Protein AF-A0AAE9ISH0-F1 (afdb_monomer_lite)

Structure (mmCIF, N/CA/C/O backbone):
data_AF-A0AAE9ISH0-F1
#
_entry.id   AF-A0AAE9ISH0-F1
#
loop_
_atom_site.group_PDB
_atom_site.id
_atom_site.type_symbol
_atom_site.label_atom_id
_atom_site.label_alt_id
_atom_site.label_comp_id
_atom_site.label_asym_id
_atom_site.label_entity_id
_atom_site.label_seq_id
_atom_site.pdbx_PDB_ins_code
_atom_site.Cartn_x
_atom_site.Cartn_y
_atom_site.Cartn_z
_atom_site.occupancy
_atom_site.B_iso_or_equiv
_atom_site.auth_seq_id
_atom_site.auth_comp_id
_atom_site.auth_asym_id
_atom_site.auth_atom_id
_atom_site.pdbx_PDB_model_num
ATOM 1 N N . MET A 1 1 ? -25.552 -11.483 15.277 1.00 46.31 1 MET A N 1
ATOM 2 C CA . MET A 1 1 ? -24.389 -12.116 14.606 1.00 46.31 1 MET A CA 1
ATOM 3 C C . MET A 1 1 ? -23.856 -11.321 13.399 1.00 46.31 1 MET A C 1
ATOM 5 O O . MET A 1 1 ? -22.646 -11.269 13.230 1.00 46.31 1 MET A O 1
ATOM 9 N N . GLY A 1 2 ? -24.689 -10.598 12.630 1.00 54.00 2 GLY A N 1
ATOM 10 C CA . GLY A 1 2 ? -24.239 -9.867 11.424 1.00 54.00 2 GLY A CA 1
ATOM 11 C C . GLY A 1 2 ? -23.228 -8.717 11.615 1.00 54.00 2 GLY A C 1
ATOM 12 O O . GLY A 1 2 ? -22.409 -8.483 10.735 1.00 54.00 2 GLY A O 1
ATOM 13 N N . LYS A 1 3 ? -23.212 -8.014 12.761 1.00 53.47 3 LYS A N 1
ATOM 14 C CA . LYS A 1 3 ? -22.284 -6.879 12.972 1.00 53.47 3 LYS A CA 1
ATOM 15 C C . LYS A 1 3 ? -20.822 -7.320 13.144 1.00 53.47 3 LYS A C 1
ATOM 17 O O . LYS A 1 3 ? -19.950 -6.697 12.552 1.00 53.47 3 LYS A O 1
ATOM 22 N N . LYS A 1 4 ? -20.555 -8.397 13.900 1.00 50.69 4 LYS A N 1
ATOM 23 C CA . LYS A 1 4 ? -19.192 -8.934 14.100 1.00 50.69 4 LYS A CA 1
ATOM 24 C C . LYS A 1 4 ? -18.628 -9.532 12.803 1.00 50.69 4 LYS A C 1
ATOM 26 O O . LYS A 1 4 ? -17.509 -9.203 12.437 1.00 50.69 4 LYS A O 1
ATOM 31 N N . ALA A 1 5 ? -19.437 -10.293 12.058 1.00 54.97 5 ALA A N 1
ATOM 32 C CA . ALA A 1 5 ? -19.054 -10.828 10.746 1.00 54.97 5 ALA A CA 1
ATOM 33 C C . ALA A 1 5 ? -18.732 -9.720 9.722 1.00 54.97 5 ALA A C 1
ATOM 35 O O . ALA A 1 5 ? -17.741 -9.812 9.006 1.00 54.97 5 ALA A O 1
ATOM 36 N N . ARG A 1 6 ? -19.511 -8.626 9.707 1.00 55.16 6 ARG A N 1
ATOM 37 C CA . ARG A 1 6 ? -19.258 -7.464 8.837 1.00 55.16 6 ARG A CA 1
ATOM 38 C C . ARG A 1 6 ? -17.948 -6.737 9.164 1.00 55.16 6 ARG A C 1
ATOM 40 O O . ARG A 1 6 ? -17.302 -6.224 8.262 1.00 55.16 6 ARG A O 1
ATOM 47 N N . ILE A 1 7 ? -17.564 -6.682 10.440 1.00 56.25 7 ILE A N 1
ATOM 48 C CA . ILE A 1 7 ? -16.312 -6.043 10.879 1.00 56.25 7 ILE A CA 1
ATOM 49 C C . ILE A 1 7 ? -15.113 -6.937 10.539 1.00 56.25 7 ILE A C 1
ATOM 51 O O . ILE A 1 7 ? -14.164 -6.459 9.933 1.00 56.25 7 ILE A O 1
ATOM 55 N N . ILE A 1 8 ? -15.205 -8.242 10.814 1.00 56.44 8 ILE A N 1
ATOM 56 C CA . ILE A 1 8 ? -14.158 -9.219 10.468 1.00 56.44 8 ILE A CA 1
ATOM 57 C C . ILE A 1 8 ? -13.917 -9.257 8.948 1.00 56.44 8 ILE A C 1
ATOM 59 O O . ILE A 1 8 ? -12.773 -9.318 8.505 1.00 56.44 8 ILE A O 1
ATOM 63 N N . GLY A 1 9 ? -14.982 -9.153 8.143 1.00 62.78 9 GLY A N 1
ATOM 64 C CA . GLY A 1 9 ? -14.872 -9.078 6.683 1.00 62.78 9 GLY A CA 1
ATOM 65 C C . GLY A 1 9 ? -14.217 -7.788 6.174 1.00 62.78 9 GLY A C 1
ATOM 66 O O . GLY A 1 9 ? -13.451 -7.837 5.214 1.00 62.78 9 GLY A O 1
ATOM 67 N N . LYS A 1 10 ? -14.472 -6.646 6.834 1.00 63.91 10 LYS A N 1
ATOM 68 C CA . LYS A 1 10 ? -13.846 -5.353 6.502 1.00 63.91 10 LYS A CA 1
ATOM 69 C C . LYS A 1 10 ? -12.330 -5.384 6.728 1.00 63.91 10 LYS A C 1
ATOM 71 O O . LYS A 1 10 ? -11.581 -4.767 5.988 1.00 63.91 10 LYS A O 1
ATOM 76 N N . ASP A 1 11 ? -11.883 -6.144 7.715 1.00 68.00 11 ASP A N 1
ATOM 77 C CA . ASP A 1 11 ? -10.484 -6.202 8.120 1.00 68.00 11 ASP A CA 1
ATOM 78 C C . ASP A 1 11 ? -9.664 -7.163 7.233 1.00 68.00 11 ASP A C 1
ATOM 80 O O . ASP A 1 11 ? -8.590 -6.808 6.738 1.00 68.00 11 ASP A O 1
ATOM 84 N N . TRP A 1 12 ? -10.20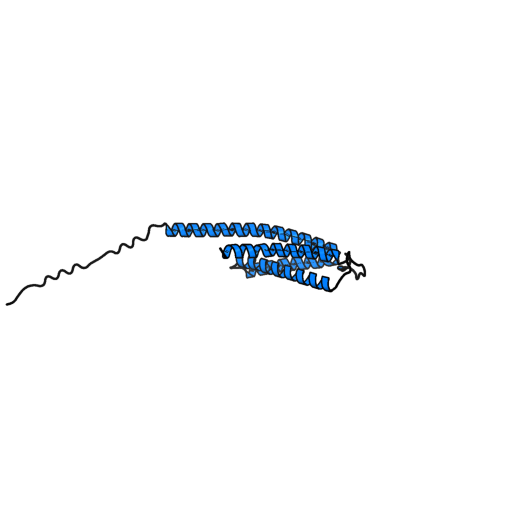1 -8.349 6.924 1.00 77.56 12 TRP A N 1
ATOM 85 C CA . TRP A 1 12 ? -9.540 -9.340 6.058 1.00 77.56 12 TRP A CA 1
ATOM 86 C C . TRP A 1 12 ? -9.281 -8.846 4.631 1.00 77.56 12 TRP A C 1
ATOM 88 O O . TRP A 1 12 ? -8.324 -9.283 3.990 1.00 77.56 12 TRP A O 1
ATOM 98 N N . ILE A 1 13 ? -10.086 -7.903 4.141 1.00 84.56 13 ILE A N 1
ATOM 99 C CA . ILE A 1 13 ? -9.956 -7.391 2.774 1.00 84.56 13 ILE A CA 1
ATOM 100 C C . ILE A 1 13 ? -8.621 -6.663 2.541 1.00 84.56 13 ILE A C 1
ATOM 102 O O . ILE A 1 13 ? -8.087 -6.714 1.437 1.00 84.56 13 ILE A O 1
ATOM 106 N N . CYS A 1 14 ? -8.040 -6.048 3.581 1.00 83.88 14 CYS A N 1
ATOM 107 C CA . CYS A 1 14 ? -6.742 -5.372 3.494 1.00 83.88 14 CYS A CA 1
ATOM 108 C C . CYS A 1 14 ? -5.591 -6.381 3.330 1.00 83.88 14 CYS A C 1
ATOM 110 O O . CYS A 1 14 ? -4.684 -6.180 2.524 1.00 83.88 14 CYS A O 1
ATOM 112 N N . VAL A 1 15 ? -5.666 -7.510 4.043 1.00 85.69 15 VAL A N 1
ATOM 113 C CA . VAL A 1 15 ? -4.671 -8.593 3.955 1.00 85.69 15 VAL A CA 1
ATOM 114 C C . VAL A 1 15 ? -4.741 -9.276 2.590 1.00 85.69 15 VAL A C 1
ATOM 116 O O . VAL A 1 15 ? -3.708 -9.527 1.972 1.00 85.69 15 VAL A O 1
ATOM 119 N N . ILE A 1 16 ? -5.955 -9.516 2.086 1.00 88.31 16 ILE A N 1
ATOM 120 C CA . ILE A 1 16 ? -6.170 -10.072 0.744 1.00 88.31 16 ILE A CA 1
ATOM 121 C C . ILE A 1 16 ? -5.614 -9.123 -0.326 1.00 88.31 16 ILE A C 1
ATOM 123 O O . ILE A 1 16 ? -4.911 -9.576 -1.226 1.00 88.31 16 ILE A O 1
ATOM 127 N N . ALA A 1 17 ? -5.855 -7.814 -0.209 1.00 90.06 17 ALA A N 1
ATOM 128 C CA . ALA A 1 17 ? -5.295 -6.827 -1.133 1.00 90.06 17 ALA A CA 1
ATOM 129 C C . ALA A 1 17 ? -3.754 -6.809 -1.110 1.00 90.06 17 ALA A C 1
ATOM 131 O O . ALA A 1 17 ? -3.134 -6.813 -2.172 1.00 90.06 17 ALA A O 1
ATOM 132 N N . CYS A 1 18 ? -3.129 -6.900 0.072 1.00 88.69 18 CYS A N 1
ATOM 133 C CA . CYS A 1 18 ? -1.669 -7.015 0.182 1.00 88.69 18 CYS A CA 1
ATOM 134 C C . CYS A 1 18 ? -1.134 -8.294 -0.488 1.00 88.69 18 CYS A C 1
ATOM 136 O O . CYS A 1 18 ? -0.100 -8.258 -1.155 1.00 88.69 18 CYS A O 1
ATOM 138 N N . ALA A 1 19 ? -1.837 -9.423 -0.351 1.00 89.88 19 ALA A N 1
ATOM 139 C CA . ALA A 1 19 ? -1.462 -10.669 -1.020 1.00 89.88 19 ALA A CA 1
ATOM 140 C C . ALA A 1 19 ? -1.571 -10.555 -2.552 1.00 89.88 19 ALA A C 1
ATOM 142 O O . ALA A 1 19 ? -0.683 -11.021 -3.271 1.00 89.88 19 ALA A O 1
ATOM 143 N N . ILE A 1 20 ? -2.616 -9.883 -3.050 1.00 91.12 20 ILE A N 1
ATOM 144 C CA . ILE A 1 20 ? -2.779 -9.577 -4.476 1.00 91.12 20 ILE A CA 1
ATOM 145 C C . ILE A 1 20 ? -1.598 -8.729 -4.969 1.00 91.12 20 ILE A C 1
ATOM 147 O O . ILE A 1 20 ? -0.967 -9.104 -5.957 1.00 91.12 20 ILE A O 1
ATOM 151 N N . HIS A 1 21 ? -1.218 -7.661 -4.261 1.00 91.19 21 HIS A N 1
ATOM 152 C CA . HIS A 1 21 ? -0.051 -6.846 -4.628 1.00 91.19 21 HIS A CA 1
ATOM 153 C C . HIS A 1 21 ? 1.249 -7.646 -4.684 1.00 91.19 21 HIS A C 1
ATOM 155 O O . HIS A 1 21 ? 1.969 -7.549 -5.676 1.00 91.19 21 HIS A O 1
ATOM 161 N N . LEU A 1 22 ? 1.523 -8.490 -3.684 1.00 90.38 22 LEU A N 1
ATOM 162 C CA . LEU A 1 22 ? 2.713 -9.348 -3.689 1.00 90.38 22 LEU A CA 1
ATOM 163 C C . LEU A 1 22 ? 2.729 -10.294 -4.897 1.00 90.38 22 LEU A C 1
ATOM 165 O O . LEU A 1 22 ? 3.762 -10.431 -5.552 1.00 90.38 22 LEU A O 1
ATOM 169 N N . SER A 1 23 ? 1.586 -10.899 -5.236 1.00 90.06 23 SER A N 1
ATOM 170 C CA . SER A 1 23 ? 1.484 -11.776 -6.409 1.00 90.06 23 SER A CA 1
ATOM 171 C C . SER A 1 23 ? 1.736 -11.029 -7.725 1.00 90.06 23 SER A C 1
ATOM 173 O O . SER A 1 23 ? 2.429 -11.538 -8.607 1.00 90.06 23 SER A O 1
ATOM 175 N N . ILE A 1 24 ? 1.251 -9.788 -7.836 1.00 91.25 24 ILE A N 1
ATOM 176 C CA . ILE A 1 24 ? 1.442 -8.948 -9.022 1.00 91.25 24 ILE A CA 1
ATOM 177 C C . ILE A 1 24 ? 2.894 -8.491 -9.136 1.00 91.25 24 ILE A C 1
ATOM 179 O O . ILE A 1 24 ? 3.427 -8.481 -10.240 1.00 91.25 24 ILE A O 1
ATOM 183 N N . PHE A 1 25 ? 3.565 -8.159 -8.032 1.00 89.19 25 PHE A N 1
ATOM 184 C CA . PHE A 1 25 ? 4.988 -7.813 -8.071 1.00 89.19 25 PHE A CA 1
ATOM 185 C C . PHE A 1 25 ? 5.837 -8.981 -8.568 1.00 89.19 25 PHE A C 1
ATOM 187 O O . PHE A 1 25 ? 6.703 -8.783 -9.417 1.00 89.19 25 PHE A O 1
ATOM 194 N N . VAL A 1 26 ? 5.543 -10.208 -8.132 1.00 87.38 26 VAL A N 1
ATOM 195 C CA . VAL A 1 26 ? 6.212 -11.404 -8.667 1.00 87.38 26 VAL A CA 1
ATOM 196 C C . VAL A 1 26 ? 5.928 -11.571 -10.163 1.00 87.38 26 VAL A C 1
ATOM 198 O O . VAL A 1 26 ? 6.852 -11.835 -10.930 1.00 87.38 26 VAL A O 1
ATOM 201 N N . ALA A 1 27 ? 4.684 -11.360 -10.603 1.00 86.06 27 ALA A N 1
ATOM 202 C CA . ALA A 1 27 ? 4.341 -11.411 -12.023 1.00 86.06 27 ALA A CA 1
ATOM 203 C C . ALA A 1 27 ? 5.099 -10.345 -12.836 1.00 86.06 27 ALA A C 1
ATOM 205 O O . ALA A 1 27 ? 5.713 -10.667 -13.848 1.00 86.06 27 ALA A O 1
ATOM 206 N N . ILE A 1 28 ? 5.140 -9.092 -12.378 1.00 86.62 28 ILE A N 1
ATOM 207 C CA . ILE A 1 28 ? 5.876 -8.018 -13.059 1.00 86.62 28 ILE A CA 1
ATOM 208 C C . ILE A 1 28 ? 7.369 -8.366 -13.152 1.00 86.62 28 ILE A C 1
ATOM 210 O O . ILE A 1 28 ? 7.966 -8.194 -14.210 1.00 86.62 28 ILE A O 1
ATOM 214 N N . TRP A 1 29 ? 7.962 -8.912 -12.089 1.00 84.19 29 TRP A N 1
ATOM 215 C CA . TRP A 1 29 ? 9.363 -9.335 -12.107 1.00 84.19 29 TRP A CA 1
ATOM 216 C C . TRP A 1 29 ? 9.644 -10.463 -13.113 1.00 84.19 29 TRP A C 1
ATOM 218 O O . TRP A 1 29 ? 10.689 -10.467 -13.757 1.00 84.19 29 TRP A O 1
ATOM 228 N N . LEU A 1 30 ? 8.712 -11.407 -13.282 1.00 82.44 30 LEU A N 1
ATOM 229 C CA . LEU A 1 30 ? 8.854 -12.516 -14.233 1.00 82.44 30 LEU A CA 1
ATOM 230 C C . LEU A 1 30 ? 8.731 -12.069 -15.698 1.00 82.44 30 LEU A C 1
ATOM 232 O O . LEU A 1 30 ? 9.426 -12.605 -16.565 1.00 82.44 30 LEU A O 1
ATOM 236 N N . PHE A 1 31 ? 7.845 -11.112 -15.981 1.00 81.81 31 PHE A N 1
ATOM 237 C CA . PHE A 1 31 ? 7.535 -10.676 -17.347 1.00 81.81 31 PHE A CA 1
ATOM 238 C C . PHE A 1 31 ? 8.407 -9.519 -17.849 1.00 81.81 31 PHE A C 1
ATOM 240 O O . PHE A 1 31 ? 8.584 -9.396 -19.059 1.00 81.81 31 PHE A O 1
ATOM 247 N N . PHE A 1 32 ? 8.952 -8.671 -16.969 1.00 81.56 32 PHE A N 1
ATOM 248 C CA . PHE A 1 32 ? 9.661 -7.454 -17.379 1.00 81.56 32 PHE A CA 1
ATOM 249 C C . PHE A 1 32 ? 11.145 -7.461 -16.983 1.00 81.56 32 PHE A C 1
ATOM 251 O O . PHE A 1 32 ? 11.488 -7.806 -15.851 1.00 81.56 32 PHE A O 1
ATOM 258 N N . PRO A 1 33 ? 12.047 -7.029 -17.884 1.00 79.44 33 PRO A N 1
ATOM 259 C CA . PRO A 1 33 ? 13.474 -6.949 -17.597 1.00 79.44 33 PRO A CA 1
ATOM 260 C C . PRO A 1 33 ? 13.777 -5.842 -16.576 1.00 79.44 33 PRO A C 1
ATOM 262 O O . PRO A 1 33 ? 13.117 -4.802 -16.524 1.00 79.44 33 PRO A O 1
ATOM 265 N N . SER A 1 34 ? 14.843 -6.033 -15.794 1.00 76.06 34 SER A N 1
ATOM 266 C CA . SER A 1 34 ? 15.218 -5.117 -14.704 1.00 76.06 34 SER A CA 1
ATOM 267 C C . SER A 1 34 ? 15.532 -3.688 -15.164 1.00 76.06 34 SER A C 1
ATOM 269 O O . SER A 1 34 ? 15.374 -2.750 -14.387 1.00 76.06 34 SER A O 1
ATOM 271 N N . ASP A 1 35 ? 15.950 -3.501 -16.413 1.00 73.38 35 ASP A N 1
ATOM 272 C CA . ASP A 1 35 ? 16.395 -2.200 -16.930 1.00 73.38 35 ASP A CA 1
ATOM 273 C C . ASP A 1 35 ? 15.289 -1.390 -17.615 1.00 73.38 35 ASP A C 1
ATOM 275 O O . ASP A 1 35 ? 15.526 -0.234 -17.966 1.00 73.38 35 ASP A O 1
ATOM 279 N N . ALA A 1 36 ? 14.085 -1.964 -17.759 1.00 76.94 36 ALA A N 1
ATOM 280 C CA . ALA A 1 36 ? 12.944 -1.329 -18.428 1.00 76.94 36 ALA A CA 1
ATOM 281 C C . ALA A 1 36 ? 12.638 0.121 -17.980 1.00 76.94 36 ALA A C 1
ATOM 283 O O . ALA A 1 36 ? 12.259 0.920 -18.833 1.00 76.94 36 ALA A O 1
ATOM 284 N N . PRO A 1 37 ? 12.793 0.509 -16.695 1.00 72.94 37 PRO A N 1
ATOM 285 C CA . PRO A 1 37 ? 12.491 1.869 -16.247 1.00 72.94 37 PRO A CA 1
ATOM 286 C C . PRO A 1 37 ? 13.583 2.889 -16.570 1.00 72.94 37 PRO A C 1
ATOM 288 O O . PRO A 1 37 ? 13.315 4.086 -16.536 1.00 72.94 37 PRO A O 1
ATOM 291 N N . ILE A 1 38 ? 14.817 2.439 -16.818 1.00 72.31 38 ILE A N 1
ATOM 292 C CA . ILE A 1 38 ? 15.987 3.323 -16.922 1.00 72.31 38 ILE A CA 1
ATOM 293 C C . ILE A 1 38 ? 16.297 3.624 -18.389 1.00 72.31 38 ILE A C 1
ATOM 295 O O . ILE A 1 38 ? 16.578 4.770 -18.733 1.00 72.31 38 ILE A O 1
ATOM 299 N N . HIS A 1 39 ? 16.222 2.613 -19.259 1.00 71.44 39 HIS A N 1
ATOM 300 C CA . HIS A 1 39 ? 16.437 2.772 -20.695 1.00 71.44 39 HIS A CA 1
ATOM 301 C C . HIS A 1 39 ? 15.473 1.882 -21.490 1.00 71.44 39 HIS A C 1
ATOM 303 O O . HIS A 1 39 ? 15.131 0.791 -21.023 1.00 71.44 39 HIS A O 1
ATOM 309 N N . PRO A 1 40 ? 15.079 2.292 -22.711 1.00 66.94 40 PRO A N 1
ATOM 310 C CA . PRO A 1 40 ? 14.412 1.396 -23.648 1.00 66.94 40 PRO A CA 1
ATOM 311 C C . PRO A 1 40 ? 15.253 0.128 -23.830 1.00 66.94 40 PRO A C 1
ATOM 313 O O . PRO A 1 40 ? 16.459 0.208 -24.070 1.00 66.94 40 PRO A O 1
ATOM 316 N N . THR A 1 41 ? 14.638 -1.041 -23.669 1.00 69.38 41 THR A N 1
ATOM 317 C CA . THR A 1 41 ? 15.338 -2.321 -23.763 1.00 69.38 41 THR A CA 1
ATOM 318 C C . THR A 1 41 ? 14.504 -3.321 -24.549 1.00 69.38 41 THR A C 1
ATOM 320 O O . THR A 1 41 ? 13.329 -3.513 -24.257 1.00 69.38 41 THR A O 1
ATOM 323 N N . ASP A 1 42 ? 15.139 -3.982 -25.516 1.00 61.47 42 ASP A N 1
ATOM 324 C CA . ASP A 1 42 ? 14.561 -5.113 -26.256 1.00 61.47 42 ASP A CA 1
ATOM 325 C C . ASP A 1 42 ? 14.794 -6.448 -25.527 1.00 61.47 42 ASP A C 1
ATOM 327 O O . ASP A 1 42 ? 14.556 -7.528 -26.067 1.00 61.47 42 ASP A O 1
ATOM 331 N N . ARG A 1 43 ? 15.317 -6.398 -24.292 1.00 64.06 43 ARG A N 1
ATOM 332 C CA . ARG A 1 43 ? 15.535 -7.594 -23.482 1.00 64.06 43 ARG A CA 1
ATOM 333 C C . ARG A 1 43 ? 14.195 -8.143 -23.015 1.00 64.06 43 ARG A C 1
ATOM 335 O O . ARG A 1 43 ? 13.387 -7.430 -22.433 1.00 64.06 43 ARG A O 1
ATOM 342 N N . ILE A 1 44 ? 13.988 -9.434 -23.223 1.00 66.81 44 ILE A N 1
ATOM 343 C CA . ILE A 1 44 ? 12.851 -10.148 -22.649 1.00 66.81 44 ILE A CA 1
ATOM 344 C C . ILE A 1 44 ? 13.123 -10.474 -21.176 1.00 66.81 44 ILE A C 1
ATOM 346 O O . ILE A 1 44 ? 14.279 -10.601 -20.759 1.00 66.81 44 ILE A O 1
ATOM 350 N N . GLY A 1 45 ? 12.056 -10.574 -20.379 1.00 69.94 45 GLY A N 1
ATOM 351 C CA . GLY A 1 45 ? 12.127 -11.159 -19.043 1.00 69.94 45 GLY A CA 1
ATOM 352 C C . GLY A 1 45 ? 12.316 -12.677 -19.117 1.00 69.94 45 GLY A C 1
ATOM 353 O O . GLY A 1 45 ? 12.816 -13.217 -20.104 1.00 69.94 45 GLY A O 1
ATOM 354 N N . TRP A 1 46 ? 11.871 -13.393 -18.084 1.00 69.38 46 TRP A N 1
ATOM 355 C CA . TRP A 1 46 ? 11.787 -14.857 -18.159 1.00 69.38 46 TRP A CA 1
ATOM 356 C C . TRP A 1 46 ? 10.738 -15.300 -19.191 1.00 69.38 46 TRP A C 1
ATOM 358 O O . TRP A 1 46 ? 10.889 -16.324 -19.853 1.00 69.38 46 TRP A O 1
ATOM 368 N N . PHE A 1 47 ? 9.683 -14.495 -19.332 1.00 78.06 47 PHE A N 1
ATOM 369 C CA . PHE A 1 47 ? 8.649 -14.632 -20.350 1.00 78.06 47 PHE A CA 1
ATOM 370 C C . PHE A 1 47 ? 8.648 -13.425 -21.287 1.00 78.06 47 PHE A C 1
ATOM 372 O O . PHE A 1 47 ? 9.121 -12.342 -20.935 1.00 78.06 47 PHE A O 1
ATOM 379 N N . GLU A 1 48 ? 8.095 -13.615 -22.484 1.00 76.75 48 GLU A N 1
ATOM 380 C CA . GLU A 1 48 ? 7.956 -12.542 -23.462 1.00 76.75 48 GLU A CA 1
ATOM 381 C C . GLU A 1 48 ? 6.956 -11.489 -22.939 1.00 76.75 48 GLU A C 1
ATOM 383 O O . GLU A 1 48 ? 5.824 -11.840 -22.572 1.00 76.75 48 GLU A O 1
ATOM 388 N N . PRO A 1 49 ? 7.353 -10.206 -22.847 1.00 76.69 49 PRO A N 1
ATOM 389 C CA . PRO A 1 49 ? 6.475 -9.159 -22.344 1.00 76.69 49 PRO A CA 1
ATOM 390 C C . PRO A 1 49 ? 5.221 -9.037 -23.219 1.00 76.69 49 PRO A C 1
ATOM 392 O O . PRO A 1 49 ? 5.309 -8.844 -24.429 1.00 76.69 49 PRO A O 1
ATOM 395 N N . SER A 1 50 ? 4.036 -9.105 -22.609 1.00 82.81 50 SER A N 1
ATOM 396 C CA . SER A 1 50 ? 2.757 -8.953 -23.310 1.00 82.81 50 SER A CA 1
ATOM 397 C C . SER A 1 50 ? 1.978 -7.762 -22.771 1.00 82.81 50 SER A C 1
ATOM 399 O O . SER A 1 50 ? 1.787 -7.616 -21.562 1.00 82.81 50 SER A O 1
ATOM 401 N N . VAL A 1 51 ? 1.457 -6.935 -23.681 1.00 85.44 51 VAL A N 1
ATOM 402 C CA . VAL A 1 51 ? 0.628 -5.764 -23.350 1.00 85.44 51 VAL A CA 1
ATOM 403 C C . VAL A 1 51 ? -0.613 -6.164 -22.544 1.00 85.44 51 VAL A C 1
ATOM 405 O O . VAL A 1 51 ? -0.989 -5.474 -21.602 1.00 85.44 51 VAL A O 1
ATOM 408 N N . HIS A 1 52 ? -1.217 -7.315 -22.850 1.00 88.69 52 HIS A N 1
ATOM 409 C CA . HIS A 1 52 ? -2.394 -7.817 -22.135 1.00 88.69 52 HIS A CA 1
ATOM 410 C C . HIS A 1 52 ? -2.076 -8.134 -20.670 1.00 88.69 52 HIS A C 1
ATOM 412 O O . HIS A 1 52 ? -2.857 -7.805 -19.779 1.00 88.69 52 HIS A O 1
ATOM 418 N N . VAL A 1 53 ? -0.902 -8.725 -20.419 1.00 86.06 53 VAL A N 1
ATOM 419 C CA . VAL A 1 53 ? -0.419 -9.008 -19.062 1.00 86.06 53 VAL A CA 1
ATOM 420 C C . VAL A 1 53 ? -0.129 -7.699 -18.331 1.00 86.06 53 VAL A C 1
ATOM 422 O O . VAL A 1 53 ? -0.546 -7.545 -17.189 1.00 86.06 53 VAL A O 1
ATOM 425 N N . ALA A 1 54 ? 0.485 -6.718 -18.997 1.00 87.88 54 ALA A N 1
ATOM 426 C CA . ALA A 1 54 ? 0.745 -5.395 -18.424 1.00 87.88 54 ALA A CA 1
ATOM 427 C C . ALA A 1 54 ? -0.547 -4.678 -17.984 1.00 87.88 54 ALA A C 1
ATOM 429 O O . ALA A 1 54 ? -0.632 -4.129 -16.881 1.00 87.88 54 ALA A O 1
ATOM 430 N N . ILE A 1 55 ? -1.578 -4.714 -18.832 1.00 91.12 55 ILE A N 1
ATOM 431 C CA . ILE A 1 55 ? -2.892 -4.129 -18.540 1.00 91.12 55 ILE A CA 1
ATOM 432 C C . ILE A 1 55 ? -3.573 -4.893 -17.399 1.00 91.12 55 ILE A C 1
ATOM 434 O O . ILE A 1 55 ? -4.088 -4.274 -16.472 1.00 91.12 55 ILE A O 1
ATOM 438 N N . GLY A 1 56 ? -3.527 -6.227 -17.417 1.00 91.69 56 GLY A N 1
ATOM 439 C CA . GLY A 1 56 ? -4.077 -7.054 -16.341 1.00 91.69 56 GLY A CA 1
ATOM 440 C C . GLY A 1 56 ? -3.402 -6.789 -14.994 1.00 91.69 56 GLY A C 1
ATOM 441 O O . GLY A 1 56 ? -4.081 -6.540 -13.998 1.00 91.69 56 GLY A O 1
ATOM 442 N N . CYS A 1 57 ? -2.067 -6.770 -14.965 1.00 90.88 57 CYS A N 1
ATOM 443 C CA . CYS A 1 57 ? -1.283 -6.469 -13.771 1.00 90.88 57 CYS A CA 1
ATOM 444 C C . CYS A 1 57 ? -1.568 -5.059 -13.249 1.00 90.88 57 CYS A C 1
ATOM 446 O O . CYS A 1 57 ? -1.837 -4.914 -12.062 1.00 90.88 57 CYS A O 1
ATOM 448 N N . SER A 1 58 ? -1.560 -4.033 -14.106 1.00 91.31 58 SER A N 1
ATOM 449 C CA . SER A 1 58 ? -1.832 -2.652 -13.675 1.00 91.31 58 SER A CA 1
ATOM 450 C C . SER A 1 58 ? -3.273 -2.460 -13.186 1.00 91.31 58 SER A C 1
ATOM 452 O O . SER A 1 58 ? -3.486 -1.801 -12.169 1.00 91.31 58 SER A O 1
ATOM 454 N N . GLY A 1 59 ? -4.252 -3.097 -13.836 1.00 93.31 59 GLY A N 1
ATOM 455 C CA . GLY A 1 59 ? -5.649 -3.082 -13.405 1.00 93.31 59 GLY A CA 1
ATOM 456 C C . GLY A 1 59 ? -5.854 -3.738 -12.038 1.00 93.31 59 GLY A C 1
ATOM 457 O O . GLY A 1 59 ? -6.483 -3.149 -11.159 1.00 93.31 59 GLY A O 1
ATOM 458 N N . LEU A 1 60 ? -5.286 -4.929 -11.822 1.00 91.94 60 LEU A N 1
ATOM 459 C CA . LEU A 1 60 ? -5.372 -5.617 -10.530 1.00 91.94 60 LEU A CA 1
ATOM 460 C C . LEU A 1 60 ? -4.587 -4.892 -9.431 1.00 91.94 60 LEU A C 1
ATOM 462 O O . LEU A 1 60 ? -5.025 -4.871 -8.280 1.00 91.94 60 LEU A O 1
ATOM 466 N N . LEU A 1 61 ? -3.460 -4.268 -9.781 1.00 90.88 61 LEU A N 1
ATOM 467 C CA . LEU A 1 61 ? -2.673 -3.469 -8.847 1.00 90.88 61 LEU A CA 1
ATOM 468 C C . LEU A 1 61 ? -3.494 -2.268 -8.362 1.00 90.88 61 LEU A C 1
ATOM 470 O O . LEU A 1 61 ? -3.636 -2.068 -7.155 1.00 90.88 61 LEU A O 1
ATOM 474 N N . GLY A 1 62 ? -4.105 -1.535 -9.300 1.00 93.31 62 GLY A N 1
ATOM 475 C CA . GLY A 1 62 ? -4.982 -0.404 -8.997 1.00 93.31 62 GLY A CA 1
ATOM 476 C C . GLY A 1 62 ? -6.239 -0.814 -8.226 1.00 93.31 62 GLY A C 1
ATOM 477 O O . GLY A 1 62 ? -6.685 -0.092 -7.336 1.00 93.31 62 GLY A O 1
ATOM 478 N N . PHE A 1 63 ? -6.785 -2.000 -8.502 1.00 91.69 63 PHE A N 1
ATOM 479 C CA . PHE A 1 63 ? -7.891 -2.560 -7.725 1.00 91.69 63 PHE A CA 1
ATOM 480 C C . PHE A 1 63 ? -7.492 -2.825 -6.264 1.00 91.69 63 PHE A C 1
ATOM 482 O O . PHE A 1 63 ? -8.219 -2.432 -5.348 1.00 91.69 63 PHE A O 1
ATOM 489 N N . GLY A 1 64 ? -6.323 -3.432 -6.033 1.00 90.50 64 GLY A N 1
ATOM 490 C CA . GLY A 1 64 ? -5.776 -3.633 -4.687 1.00 90.50 64 GLY A CA 1
ATOM 491 C C . GLY A 1 64 ? -5.549 -2.313 -3.942 1.00 90.50 64 GLY A C 1
ATOM 492 O O . GLY A 1 64 ? -5.956 -2.182 -2.785 1.00 90.50 64 GLY A O 1
ATOM 493 N N . ASP A 1 65 ? -4.993 -1.308 -4.624 1.00 90.81 65 ASP A N 1
ATOM 494 C CA . ASP A 1 65 ? -4.778 0.031 -4.059 1.00 90.81 65 ASP A CA 1
ATOM 495 C C . ASP A 1 65 ? -6.097 0.687 -3.642 1.00 90.81 65 ASP A C 1
ATOM 497 O O . ASP A 1 65 ? -6.208 1.223 -2.536 1.00 90.81 65 ASP A O 1
ATOM 501 N N . ALA A 1 66 ? -7.127 0.604 -4.489 1.00 91.88 66 ALA A N 1
ATOM 502 C CA . ALA A 1 66 ? -8.443 1.160 -4.193 1.00 91.88 66 ALA A CA 1
ATOM 503 C C . ALA A 1 66 ? -9.079 0.511 -2.952 1.00 91.88 66 ALA A C 1
ATOM 505 O O . ALA A 1 66 ? -9.676 1.209 -2.121 1.00 91.88 66 ALA A O 1
ATOM 506 N N . ILE A 1 67 ? -8.918 -0.809 -2.787 1.00 90.25 67 ILE A N 1
ATOM 507 C CA . ILE A 1 67 ? -9.379 -1.525 -1.592 1.00 90.25 67 ILE A CA 1
ATOM 508 C C . ILE A 1 67 ? -8.675 -0.981 -0.349 1.00 90.25 67 ILE A C 1
ATOM 510 O O . ILE A 1 67 ? -9.351 -0.567 0.596 1.00 90.25 67 ILE A O 1
ATOM 514 N N . ILE A 1 68 ? -7.339 -0.951 -0.345 1.00 87.62 68 ILE A N 1
ATOM 515 C CA . ILE A 1 68 ? -6.554 -0.503 0.815 1.00 87.62 68 ILE A CA 1
ATOM 516 C C . ILE A 1 68 ? -6.888 0.952 1.152 1.00 87.62 68 ILE A C 1
ATOM 518 O O . ILE A 1 68 ? -7.142 1.274 2.314 1.00 87.62 68 ILE A O 1
ATOM 522 N N . GLN A 1 69 ? -6.973 1.822 0.144 1.00 89.56 69 GLN A N 1
ATOM 523 C CA . GLN A 1 69 ? -7.329 3.228 0.311 1.00 89.56 69 GLN A CA 1
ATOM 524 C C . GLN A 1 69 ? -8.704 3.382 0.984 1.00 89.56 69 GLN A C 1
ATOM 526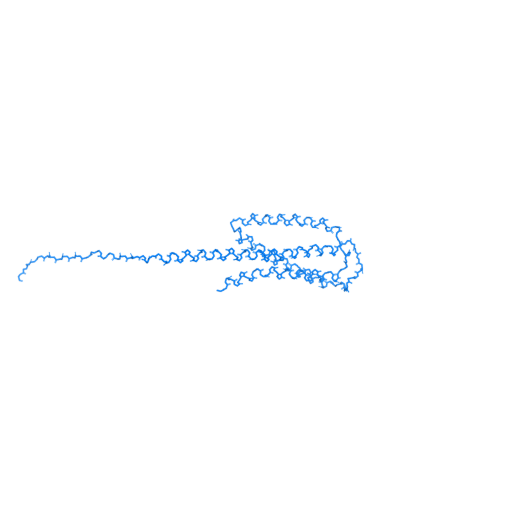 O O . GLN A 1 69 ? -8.841 4.140 1.945 1.00 89.56 69 GLN A O 1
ATOM 531 N N . THR A 1 70 ? -9.696 2.607 0.542 1.00 90.31 70 THR A N 1
ATOM 532 C CA . THR A 1 70 ? -11.044 2.600 1.132 1.00 90.31 70 THR A CA 1
ATOM 533 C C . THR A 1 70 ? -11.028 2.121 2.585 1.00 90.31 70 THR A C 1
ATOM 535 O O . THR A 1 70 ? -11.729 2.684 3.434 1.00 90.31 70 THR A O 1
ATOM 538 N N . GLN A 1 71 ? -10.213 1.109 2.903 1.00 87.81 71 GLN A N 1
ATOM 539 C CA . GLN A 1 71 ? -10.096 0.607 4.274 1.00 87.81 71 GLN A CA 1
ATOM 540 C C . GLN A 1 71 ? -9.437 1.616 5.207 1.00 87.81 71 GLN A C 1
ATOM 542 O O . GLN A 1 71 ? -9.971 1.882 6.284 1.00 87.81 71 GLN A O 1
ATOM 547 N N . VAL A 1 72 ? -8.334 2.235 4.785 1.00 86.38 72 VAL A N 1
ATOM 548 C CA . VAL A 1 72 ? -7.656 3.285 5.560 1.00 86.38 72 VAL A CA 1
ATOM 549 C C . VAL A 1 72 ? -8.606 4.446 5.844 1.00 86.38 72 VAL A C 1
ATOM 551 O O . VAL A 1 72 ? -8.691 4.904 6.983 1.00 86.38 72 VAL A O 1
ATOM 554 N N . TYR A 1 73 ? -9.386 4.875 4.850 1.00 87.81 73 TYR A N 1
ATOM 555 C CA . TYR A 1 73 ? -10.378 5.931 5.049 1.00 87.81 73 TYR A CA 1
ATOM 556 C C . TYR A 1 73 ? -11.494 5.524 5.999 1.00 87.81 73 TYR A C 1
ATOM 558 O O . TYR A 1 73 ? -11.893 6.313 6.851 1.00 87.81 73 TYR A O 1
ATOM 566 N N . SER A 1 74 ? -11.941 4.274 5.916 1.00 87.12 74 SER A N 1
ATOM 567 C CA . SER A 1 74 ? -12.918 3.741 6.861 1.00 87.12 74 SER A CA 1
ATOM 568 C C . SER A 1 74 ? -12.372 3.734 8.294 1.00 87.12 74 SER A C 1
ATOM 570 O O . SER A 1 74 ? -13.114 4.047 9.217 1.00 87.12 74 SER A O 1
ATOM 572 N N . TYR A 1 75 ? -11.089 3.413 8.503 1.00 82.94 75 TYR A N 1
ATOM 573 C CA . TYR A 1 75 ? -10.468 3.482 9.832 1.00 82.94 75 TYR A CA 1
ATOM 574 C C . TYR A 1 75 ? -10.303 4.917 10.340 1.00 82.94 75 TYR A C 1
ATOM 576 O O . TYR A 1 75 ? -10.525 5.158 11.523 1.00 82.94 75 TYR A O 1
ATOM 584 N N . LEU A 1 76 ? -9.951 5.870 9.472 1.00 87.00 76 LEU A N 1
ATOM 585 C CA . LEU A 1 76 ? -9.861 7.289 9.840 1.00 87.00 76 LEU A CA 1
ATOM 586 C C . LEU A 1 76 ? -11.228 7.837 10.270 1.00 87.00 76 LEU A C 1
ATOM 588 O O . LEU A 1 76 ? -11.323 8.459 11.326 1.00 87.00 76 LEU A O 1
ATOM 592 N N . CYS A 1 77 ? -12.285 7.534 9.510 1.00 85.69 77 CYS A N 1
ATOM 593 C CA . CYS A 1 77 ? -13.658 7.889 9.876 1.00 85.69 77 CYS A CA 1
ATOM 594 C C . CYS A 1 77 ? -14.101 7.242 11.195 1.00 85.69 77 CYS A C 1
ATOM 596 O O . CYS A 1 77 ? -14.711 7.911 12.023 1.00 85.69 77 CYS A O 1
ATOM 598 N N . ASP A 1 78 ? -13.798 5.955 11.403 1.00 82.56 78 ASP A N 1
ATOM 599 C CA . ASP A 1 78 ? -14.201 5.229 12.614 1.00 82.56 78 ASP A CA 1
ATOM 600 C C . ASP A 1 78 ? -13.415 5.697 13.860 1.00 82.56 78 ASP A C 1
ATOM 602 O O . ASP A 1 78 ? -13.965 5.742 14.960 1.00 82.56 78 ASP A O 1
ATOM 606 N N . GLY A 1 79 ? -12.122 6.006 13.710 1.00 80.94 79 GLY A N 1
ATOM 607 C CA . GLY A 1 79 ? -11.212 6.340 14.812 1.00 80.94 79 GLY A CA 1
ATOM 608 C C . GLY A 1 79 ? -11.197 7.818 15.206 1.00 80.94 79 GLY A C 1
ATOM 609 O O . GLY A 1 79 ? -10.980 8.124 16.377 1.00 80.94 79 GLY A O 1
ATOM 610 N N . TYR A 1 80 ? -11.456 8.715 14.254 1.00 83.88 80 TYR A N 1
ATOM 611 C CA . TYR A 1 80 ? -11.420 10.169 14.432 1.00 83.88 80 TYR A CA 1
ATOM 612 C C . TYR A 1 80 ? -12.718 10.810 13.942 1.00 83.88 80 TYR A C 1
ATOM 614 O O . TYR A 1 80 ? -12.679 11.805 13.237 1.00 83.88 80 TYR A O 1
ATOM 622 N N . SER A 1 81 ? -13.879 10.235 14.267 1.00 76.88 81 SER A N 1
ATOM 623 C CA . SER A 1 81 ? -15.161 10.672 13.684 1.00 76.88 81 SER A CA 1
ATOM 624 C C . SER A 1 81 ? -15.452 12.177 13.829 1.00 76.88 81 SER A C 1
ATOM 626 O O . SER A 1 81 ? -15.927 12.783 12.871 1.00 76.88 81 SER A O 1
ATOM 628 N N . GLU A 1 82 ? -15.094 12.788 14.963 1.00 83.75 82 GLU A N 1
ATOM 629 C CA . GLU A 1 82 ? -15.280 14.227 15.216 1.00 83.75 82 GLU A CA 1
ATOM 630 C C . GLU A 1 82 ? -14.286 15.105 14.437 1.00 83.75 82 GLU A C 1
ATOM 632 O O . GLU A 1 82 ? -14.662 16.151 13.924 1.00 83.75 82 GLU A O 1
ATOM 637 N N . GLU A 1 83 ? -13.046 14.640 14.256 1.00 86.00 83 GLU A N 1
ATOM 638 C CA . GLU A 1 83 ? -11.942 15.390 13.628 1.00 86.00 83 GLU A CA 1
ATOM 639 C C . GLU A 1 83 ? -11.404 14.689 12.371 1.00 86.00 83 GLU A C 1
ATOM 641 O O . GLU A 1 83 ? -10.207 14.696 12.059 1.00 86.00 83 GLU A O 1
ATOM 646 N N . SER A 1 84 ? -12.302 14.031 11.640 1.00 85.12 84 SER A N 1
ATOM 647 C CA . SER A 1 84 ? -11.927 13.130 10.548 1.00 85.12 84 SER A CA 1
ATOM 648 C C . SER A 1 84 ? -11.256 13.891 9.409 1.00 85.12 84 SER A C 1
ATOM 650 O O . SER A 1 84 ? -10.268 13.417 8.854 1.00 85.12 84 SER A O 1
ATOM 652 N N . SER A 1 85 ? -11.719 15.109 9.113 1.00 89.25 85 SER A N 1
ATOM 653 C CA . SER A 1 85 ? -11.134 16.013 8.115 1.00 89.25 85 SER A CA 1
ATOM 654 C C . SER A 1 85 ? -9.655 16.315 8.385 1.00 89.25 85 SER A C 1
ATOM 656 O O . SER A 1 85 ? -8.831 16.205 7.474 1.00 89.25 85 SER A O 1
ATOM 658 N N . HIS A 1 86 ? -9.296 16.624 9.633 1.00 91.06 86 HIS A N 1
ATOM 659 C CA . HIS A 1 86 ? -7.913 16.860 10.048 1.00 91.06 86 HIS A CA 1
ATOM 660 C C . HIS A 1 86 ? -7.064 15.589 9.913 1.00 91.06 86 HIS A C 1
ATOM 662 O O . HIS A 1 86 ? -5.950 15.634 9.381 1.00 91.06 86 HIS A O 1
ATOM 668 N N . ALA A 1 87 ? -7.604 14.437 10.317 1.00 90.94 87 ALA A N 1
ATOM 669 C CA . ALA A 1 87 ? -6.923 13.152 10.179 1.00 90.94 87 ALA A CA 1
ATOM 670 C C . ALA A 1 87 ? -6.688 12.774 8.698 1.00 90.94 87 ALA A C 1
ATOM 672 O O . ALA A 1 87 ? -5.604 12.308 8.334 1.00 90.94 87 ALA A O 1
ATOM 673 N N . PHE A 1 88 ? -7.658 13.045 7.819 1.00 89.25 88 PHE A N 1
ATOM 674 C CA . PHE A 1 88 ? -7.520 12.874 6.369 1.00 89.25 88 PHE A CA 1
ATOM 675 C C . PHE A 1 88 ? -6.458 13.794 5.768 1.00 89.25 88 PHE A C 1
ATOM 677 O O . PHE A 1 88 ? -5.662 13.344 4.937 1.00 89.25 88 PHE A O 1
ATOM 684 N N . ALA A 1 89 ? -6.424 15.062 6.187 1.00 93.62 89 ALA A N 1
ATOM 685 C CA . ALA A 1 89 ? -5.435 16.027 5.721 1.00 93.62 89 ALA A CA 1
ATOM 686 C C . ALA A 1 89 ? -4.011 15.579 6.081 1.00 93.62 89 ALA A C 1
ATOM 688 O O . ALA A 1 89 ? -3.142 15.542 5.207 1.00 93.62 89 ALA A O 1
ATOM 689 N N . LEU A 1 90 ? -3.793 15.144 7.328 1.00 94.06 90 LEU A N 1
ATOM 690 C CA . LEU A 1 90 ? -2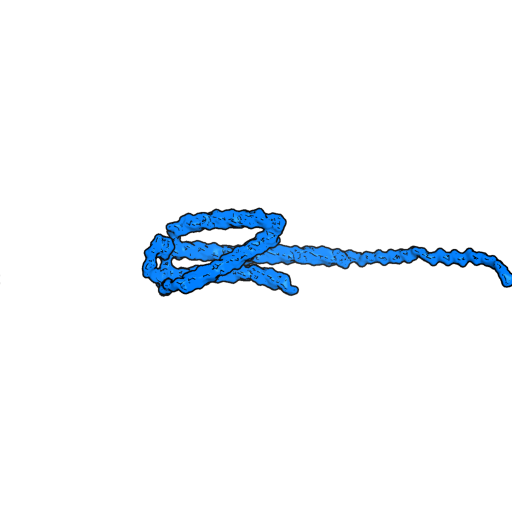.510 14.587 7.765 1.00 94.06 90 LEU A CA 1
ATOM 691 C C . LEU A 1 90 ? -2.129 13.344 6.955 1.00 94.06 90 LEU A C 1
ATOM 693 O O . LEU A 1 90 ? -1.009 13.260 6.451 1.00 94.06 90 LEU A O 1
ATOM 697 N N . PHE A 1 91 ? -3.057 12.404 6.760 1.00 90.38 91 PHE A N 1
ATOM 698 C CA . PHE A 1 91 ? -2.793 11.202 5.966 1.00 90.38 91 PHE A CA 1
ATOM 699 C C . PHE A 1 91 ? -2.352 11.536 4.531 1.00 90.38 91 PHE A C 1
ATOM 701 O O . PHE A 1 91 ? -1.360 10.991 4.031 1.00 90.38 91 PHE A O 1
ATOM 708 N N . LYS A 1 92 ? -3.058 12.454 3.863 1.00 91.19 92 LYS A N 1
ATOM 709 C CA . LYS A 1 92 ? -2.719 12.892 2.502 1.00 91.19 92 LYS A CA 1
ATOM 710 C C . LYS A 1 92 ? -1.397 13.657 2.453 1.00 91.19 92 LYS A C 1
ATOM 712 O O . LYS A 1 92 ? -0.636 13.452 1.511 1.00 91.19 92 LYS A O 1
ATOM 717 N N . PHE A 1 93 ? -1.094 14.464 3.467 1.00 95.69 93 PHE A N 1
ATOM 718 C CA . PHE A 1 93 ? 0.179 15.174 3.583 1.00 95.69 93 PHE A CA 1
ATOM 719 C C . PHE A 1 93 ? 1.370 14.207 3.645 1.00 95.69 93 PHE A C 1
ATOM 721 O O . PHE A 1 93 ? 2.284 14.302 2.824 1.00 95.69 93 PHE A O 1
ATOM 728 N N . TYR A 1 94 ? 1.328 13.211 4.537 1.00 94.50 94 TYR A N 1
ATOM 729 C CA . TYR A 1 94 ? 2.382 12.191 4.614 1.00 94.50 94 TYR A CA 1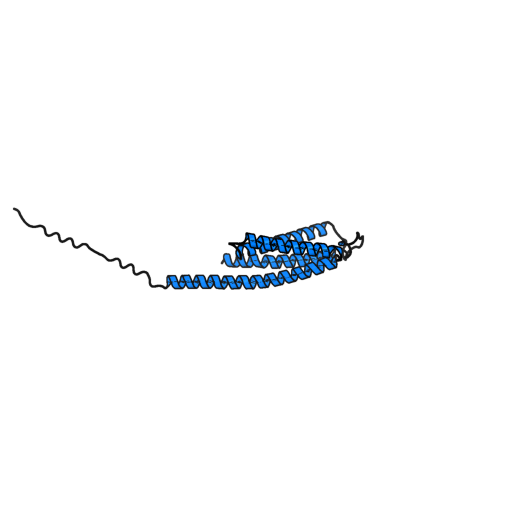
ATOM 730 C C . TYR A 1 94 ? 2.469 11.344 3.341 1.00 94.50 94 TYR A C 1
ATOM 732 O O . TYR A 1 94 ? 3.569 11.047 2.877 1.00 94.50 94 TYR A O 1
ATOM 740 N N . SER A 1 95 ? 1.326 11.008 2.735 1.00 90.69 95 SER A N 1
ATOM 741 C CA . SER A 1 95 ? 1.291 10.279 1.460 1.00 90.69 95 SER A CA 1
ATOM 742 C C . SER A 1 95 ? 1.967 11.069 0.332 1.00 90.69 95 SER A C 1
ATOM 744 O O . SER A 1 95 ? 2.694 10.491 -0.474 1.00 90.69 95 SER A O 1
ATOM 746 N N . ALA A 1 96 ? 1.783 12.392 0.290 1.00 95.50 96 ALA A N 1
ATOM 747 C CA . ALA A 1 96 ? 2.420 13.260 -0.698 1.00 95.50 96 ALA A CA 1
ATOM 748 C C . ALA A 1 96 ? 3.941 13.354 -0.493 1.00 95.50 96 ALA A C 1
ATOM 750 O O . ALA A 1 96 ? 4.695 13.258 -1.465 1.00 95.50 96 ALA A O 1
ATOM 751 N N . ILE A 1 97 ? 4.407 13.471 0.757 1.00 96.31 97 ILE A N 1
ATOM 752 C CA . ILE A 1 97 ? 5.843 13.431 1.082 1.00 96.31 97 ILE A CA 1
ATOM 753 C C . ILE A 1 97 ? 6.445 12.092 0.646 1.00 96.31 97 ILE A C 1
ATOM 755 O O . ILE A 1 97 ? 7.450 12.072 -0.064 1.00 96.31 97 ILE A O 1
ATOM 759 N N . ALA A 1 98 ? 5.806 10.976 1.007 1.00 91.69 98 ALA A N 1
ATOM 760 C CA . ALA A 1 98 ? 6.262 9.641 0.633 1.00 91.69 98 ALA A CA 1
ATOM 761 C C . ALA A 1 98 ? 6.313 9.457 -0.893 1.00 91.69 98 ALA A C 1
ATOM 763 O O . ALA A 1 98 ? 7.314 8.972 -1.416 1.00 91.69 98 ALA A O 1
ATOM 764 N N . SER A 1 99 ? 5.284 9.910 -1.618 1.00 90.94 99 SER A N 1
ATOM 765 C CA . SER A 1 99 ? 5.256 9.869 -3.086 1.00 90.94 99 SER A CA 1
ATOM 766 C C . SER A 1 99 ? 6.362 10.720 -3.710 1.00 90.94 99 SER A C 1
ATOM 768 O O . SER A 1 99 ? 6.944 10.324 -4.716 1.00 90.94 99 SER A O 1
ATOM 770 N N . THR A 1 100 ? 6.667 11.874 -3.118 1.00 94.06 100 THR A N 1
ATOM 771 C CA . THR A 1 100 ? 7.746 12.753 -3.585 1.00 94.06 100 THR A CA 1
ATOM 772 C C . THR A 1 100 ? 9.101 12.071 -3.414 1.00 94.06 100 THR A C 1
ATOM 774 O O . THR A 1 100 ? 9.892 12.021 -4.354 1.00 94.06 100 THR A O 1
ATOM 777 N N . ILE A 1 101 ? 9.349 11.475 -2.244 1.00 91.50 101 ILE A N 1
ATOM 778 C CA . ILE A 1 101 ? 10.573 10.708 -1.970 1.00 91.50 101 ILE A CA 1
ATOM 779 C C . ILE A 1 101 ? 10.687 9.520 -2.934 1.00 91.50 101 ILE A C 1
ATOM 781 O O . ILE A 1 101 ? 11.737 9.328 -3.545 1.00 91.50 101 ILE A O 1
ATOM 785 N N . ALA A 1 102 ? 9.604 8.761 -3.123 1.00 88.00 102 ALA A N 1
ATOM 786 C CA . ALA A 1 102 ? 9.570 7.631 -4.048 1.00 88.00 102 ALA A CA 1
ATOM 787 C C . ALA A 1 102 ? 9.883 8.062 -5.489 1.00 88.00 102 ALA A C 1
ATOM 789 O O . ALA A 1 102 ? 10.649 7.388 -6.174 1.00 88.00 102 ALA A O 1
ATOM 790 N N . PHE A 1 103 ? 9.367 9.212 -5.932 1.00 87.25 103 PHE A N 1
ATOM 791 C CA . PHE A 1 103 ? 9.657 9.758 -7.258 1.00 87.25 103 PHE A CA 1
ATOM 792 C C . PHE A 1 103 ? 11.138 10.127 -7.432 1.00 87.25 103 PHE A C 1
ATOM 794 O O . PHE A 1 103 ? 11.728 9.838 -8.474 1.00 87.25 103 PHE A O 1
ATOM 801 N N . PHE A 1 104 ? 11.776 10.705 -6.409 1.00 89.12 104 PHE A N 1
ATOM 802 C CA . PHE A 1 104 ? 13.216 10.982 -6.446 1.00 89.12 104 PHE A CA 1
ATOM 803 C C . PHE A 1 104 ? 14.059 9.704 -6.479 1.00 89.12 104 PHE A C 1
ATOM 805 O O . PHE A 1 104 ? 15.004 9.622 -7.264 1.00 89.12 104 PHE A O 1
ATOM 812 N N . ILE A 1 105 ? 13.704 8.701 -5.669 1.00 85.12 105 ILE A N 1
ATOM 813 C CA . ILE A 1 105 ? 14.370 7.388 -5.657 1.00 85.12 105 ILE A CA 1
ATOM 814 C C . ILE A 1 105 ? 14.209 6.691 -7.015 1.00 85.12 105 ILE A C 1
ATOM 816 O O . ILE A 1 105 ? 15.142 6.042 -7.492 1.00 85.12 105 ILE A O 1
ATOM 820 N N . SER A 1 106 ? 13.060 6.881 -7.670 1.00 83.88 106 SER A N 1
ATOM 821 C CA . SER A 1 106 ? 12.710 6.175 -8.897 1.00 83.88 106 SER A CA 1
ATOM 822 C C . SER A 1 106 ? 13.681 6.402 -10.055 1.00 83.88 106 SER A C 1
ATOM 824 O O . SER A 1 106 ? 13.953 5.478 -10.819 1.00 83.88 106 SER A O 1
ATOM 826 N N . LYS A 1 107 ? 14.303 7.585 -10.140 1.00 79.31 107 LYS A N 1
ATOM 827 C CA . LYS A 1 107 ? 15.296 7.879 -11.190 1.00 79.31 107 LYS A CA 1
ATOM 828 C C . LYS A 1 107 ? 16.564 7.021 -11.112 1.00 79.31 107 LYS A C 1
ATOM 830 O O . LYS A 1 107 ? 17.275 6.935 -12.107 1.00 79.31 107 LYS A O 1
ATOM 835 N N . TYR A 1 108 ? 16.868 6.433 -9.956 1.00 79.00 108 TYR A N 1
ATOM 836 C CA . TYR A 1 108 ? 18.127 5.719 -9.717 1.00 79.00 108 TYR A CA 1
ATOM 837 C C . TYR A 1 108 ? 17.955 4.201 -9.597 1.00 79.00 108 TYR A C 1
ATOM 839 O O . TYR A 1 108 ? 18.946 3.473 -9.591 1.00 79.00 108 TYR A O 1
ATOM 847 N N . PHE A 1 109 ? 16.719 3.711 -9.470 1.00 78.44 109 PHE A N 1
ATOM 848 C CA . PHE A 1 109 ? 16.433 2.307 -9.185 1.00 78.44 109 PHE A CA 1
ATOM 849 C C . PHE A 1 109 ? 16.055 1.529 -10.450 1.00 78.44 109 PHE A C 1
ATOM 851 O O . PHE A 1 109 ? 15.270 1.981 -11.279 1.00 78.44 109 PHE A O 1
ATOM 858 N N . THR A 1 110 ? 16.566 0.302 -10.567 1.00 80.44 110 THR A N 1
ATOM 859 C CA . THR A 1 110 ? 16.098 -0.671 -11.566 1.00 80.44 110 THR A CA 1
ATOM 860 C C . THR A 1 110 ? 14.664 -1.108 -11.249 1.00 80.44 110 THR A C 1
ATOM 862 O O . THR A 1 110 ? 14.158 -0.876 -10.146 1.00 80.44 110 THR A O 1
ATOM 865 N N . LEU A 1 111 ? 13.982 -1.761 -12.192 1.00 80.94 111 LEU A N 1
ATOM 866 C CA . LEU A 1 111 ? 12.632 -2.297 -11.981 1.00 80.94 111 LEU A CA 1
ATOM 867 C C . LEU A 1 111 ? 12.592 -3.216 -10.763 1.00 80.94 111 LEU A C 1
ATOM 869 O O . LEU A 1 111 ? 11.756 -3.054 -9.881 1.00 80.94 111 LEU A O 1
ATOM 873 N N . THR A 1 112 ? 13.562 -4.123 -10.665 1.00 80.88 112 THR A N 1
ATOM 874 C CA . THR A 1 112 ? 13.709 -5.022 -9.515 1.00 80.88 112 THR A CA 1
ATOM 875 C C . THR A 1 112 ? 13.923 -4.245 -8.218 1.00 80.88 112 THR A C 1
ATOM 877 O O . THR A 1 112 ? 13.372 -4.616 -7.184 1.00 80.88 112 THR A O 1
ATOM 880 N N . GLY A 1 113 ? 14.642 -3.120 -8.259 1.00 82.31 113 GLY A N 1
ATOM 881 C CA . GLY A 1 113 ? 14.761 -2.221 -7.114 1.00 82.31 113 GLY A CA 1
ATOM 882 C C . GLY A 1 113 ? 13.409 -1.650 -6.671 1.00 82.31 113 GLY A C 1
ATOM 883 O O . GLY A 1 113 ? 13.096 -1.650 -5.484 1.00 82.31 113 GLY A O 1
ATOM 884 N N . HIS A 1 114 ? 12.580 -1.192 -7.609 1.00 85.88 114 HIS A N 1
ATOM 885 C CA . HIS A 1 114 ? 11.245 -0.676 -7.290 1.00 85.88 114 HIS A CA 1
ATOM 886 C C . HIS A 1 114 ? 10.340 -1.759 -6.707 1.00 85.88 114 HIS A C 1
ATOM 888 O O . HIS A 1 114 ? 9.679 -1.540 -5.697 1.00 85.88 114 HIS A O 1
ATOM 894 N N . LEU A 1 115 ? 10.337 -2.944 -7.316 1.00 86.12 115 LEU A N 1
ATOM 895 C CA . LEU A 1 115 ? 9.521 -4.067 -6.863 1.00 86.12 115 LEU A CA 1
ATOM 896 C C . LEU A 1 115 ? 9.946 -4.578 -5.488 1.00 86.12 115 LEU A C 1
ATOM 898 O O . LEU A 1 115 ? 9.090 -4.902 -4.671 1.00 86.12 115 LEU A O 1
ATOM 902 N N . THR A 1 116 ? 11.249 -4.633 -5.209 1.00 85.19 116 THR A N 1
ATOM 903 C CA . THR A 1 116 ? 11.748 -5.018 -3.881 1.00 85.19 116 THR A CA 1
ATOM 904 C C . THR A 1 116 ? 11.384 -3.966 -2.838 1.00 85.19 116 THR A C 1
ATOM 906 O O . THR A 1 116 ? 10.872 -4.325 -1.778 1.00 85.19 116 THR A O 1
ATOM 909 N N . LEU A 1 117 ? 11.532 -2.675 -3.157 1.00 88.69 117 LEU A N 1
ATOM 910 C CA . LEU A 1 117 ? 11.075 -1.582 -2.298 1.00 88.69 117 LEU A CA 1
ATOM 911 C C . LEU A 1 117 ? 9.577 -1.728 -1.989 1.00 88.69 117 LEU A C 1
ATOM 913 O O . LEU A 1 117 ? 9.208 -1.902 -0.828 1.00 88.69 117 LEU A O 1
ATOM 917 N N . TYR A 1 118 ? 8.716 -1.751 -3.008 1.00 88.81 118 TYR A N 1
ATOM 918 C CA . TYR A 1 118 ? 7.268 -1.876 -2.819 1.00 88.81 118 TYR A CA 1
ATOM 919 C C . TYR A 1 118 ? 6.866 -3.187 -2.138 1.00 88.81 118 TYR A C 1
ATOM 921 O O . TYR A 1 118 ? 5.980 -3.179 -1.287 1.00 88.81 118 TYR A O 1
ATOM 929 N N . GLY A 1 119 ? 7.547 -4.296 -2.430 1.00 89.88 119 GLY A N 1
ATOM 930 C CA . GLY A 1 119 ? 7.322 -5.586 -1.782 1.00 89.88 119 GLY A CA 1
ATOM 931 C C . GLY A 1 119 ? 7.591 -5.545 -0.276 1.00 89.88 119 GLY A C 1
ATOM 932 O O . GLY A 1 119 ? 6.777 -6.038 0.504 1.00 89.88 119 GLY A O 1
ATOM 933 N N . THR A 1 120 ? 8.679 -4.901 0.160 1.00 91.06 120 THR A N 1
ATOM 934 C CA . THR A 1 120 ? 8.973 -4.748 1.599 1.00 91.06 120 THR A CA 1
ATOM 935 C C . THR A 1 120 ? 7.929 -3.881 2.305 1.00 91.06 120 THR A C 1
ATOM 937 O O . THR A 1 120 ? 7.455 -4.250 3.382 1.00 91.06 120 THR A O 1
ATOM 940 N N . PHE A 1 121 ? 7.495 -2.784 1.675 1.00 90.75 121 PHE A N 1
ATOM 941 C CA . PHE A 1 121 ? 6.407 -1.948 2.187 1.00 90.75 121 PHE A CA 1
ATOM 942 C C . PHE A 1 121 ? 5.065 -2.689 2.218 1.00 90.75 121 PHE A C 1
ATOM 944 O O . PHE A 1 121 ? 4.316 -2.525 3.178 1.00 90.75 121 PHE A O 1
ATOM 951 N N . ALA A 1 122 ? 4.771 -3.542 1.234 1.00 89.75 122 ALA A N 1
ATOM 952 C CA . ALA A 1 122 ? 3.562 -4.365 1.224 1.00 89.75 122 ALA A CA 1
ATOM 953 C C . ALA A 1 122 ? 3.553 -5.385 2.375 1.00 89.75 122 ALA A C 1
ATOM 955 O O . ALA A 1 122 ? 2.530 -5.552 3.040 1.00 89.75 122 ALA A O 1
ATOM 956 N N . ILE A 1 123 ? 4.693 -6.018 2.676 1.00 90.19 123 ILE A N 1
ATOM 957 C CA . ILE A 1 123 ? 4.817 -6.925 3.830 1.00 90.19 123 ILE A CA 1
ATOM 958 C C . ILE A 1 123 ? 4.640 -6.151 5.141 1.00 90.19 123 ILE A C 1
ATOM 960 O O . ILE A 1 123 ? 3.864 -6.568 6.003 1.00 90.19 123 ILE A O 1
ATOM 964 N N . LEU A 1 124 ? 5.315 -5.006 5.287 1.00 91.44 124 LEU A N 1
ATOM 965 C CA . LEU A 1 124 ? 5.189 -4.156 6.473 1.00 91.44 124 LEU A CA 1
ATOM 966 C C . LEU A 1 124 ? 3.748 -3.658 6.666 1.00 91.44 124 LEU A C 1
ATOM 968 O O . LEU A 1 124 ? 3.246 -3.644 7.793 1.00 91.44 124 LEU A O 1
ATOM 972 N N . SER A 1 125 ? 3.071 -3.306 5.571 1.00 87.62 125 SER A N 1
ATOM 973 C CA . SER A 1 125 ? 1.649 -2.959 5.550 1.00 87.62 125 SER A CA 1
ATOM 974 C C . SER A 1 125 ? 0.791 -4.127 6.033 1.00 87.62 125 SER A C 1
ATOM 976 O O . SER A 1 125 ? -0.023 -3.946 6.934 1.00 87.62 125 SER A O 1
ATOM 978 N N . GLY A 1 126 ? 1.027 -5.343 5.530 1.00 87.50 126 GLY A N 1
ATOM 979 C CA . GLY A 1 126 ? 0.317 -6.547 5.967 1.00 87.50 126 GLY A CA 1
ATOM 980 C C . GLY A 1 126 ? 0.481 -6.831 7.465 1.00 87.50 126 GLY A C 1
ATOM 981 O O . GLY A 1 126 ? -0.508 -7.068 8.158 1.00 87.50 126 GLY A O 1
ATOM 982 N N . ILE A 1 127 ? 1.706 -6.736 7.995 1.00 89.69 127 ILE A N 1
ATOM 983 C CA . ILE A 1 127 ? 1.978 -6.900 9.436 1.00 89.69 127 ILE A CA 1
ATOM 984 C C . ILE A 1 127 ? 1.249 -5.822 10.245 1.00 89.69 127 ILE A C 1
ATOM 986 O O . ILE A 1 127 ? 0.559 -6.129 11.220 1.00 89.69 127 ILE A O 1
ATOM 990 N N . THR A 1 128 ? 1.369 -4.562 9.825 1.00 87.62 128 THR A N 1
ATOM 991 C CA . THR A 1 128 ? 0.714 -3.427 10.488 1.00 87.62 128 THR A CA 1
ATOM 992 C C . THR A 1 128 ? -0.803 -3.581 10.463 1.00 87.62 128 THR A C 1
ATOM 994 O O . THR A 1 128 ? -1.449 -3.331 11.476 1.00 87.62 128 THR A O 1
ATOM 997 N N . ALA A 1 129 ? -1.374 -4.056 9.354 1.00 83.81 129 ALA A N 1
ATOM 998 C CA . ALA A 1 129 ? -2.796 -4.338 9.236 1.00 83.81 129 ALA A CA 1
ATOM 999 C C . ALA A 1 129 ? -3.230 -5.402 10.251 1.00 83.81 129 ALA A C 1
ATOM 1001 O O . ALA A 1 129 ? -4.179 -5.167 10.989 1.00 83.81 129 ALA A O 1
ATOM 1002 N N . VAL A 1 130 ? -2.507 -6.517 10.381 1.00 85.56 130 VAL A N 1
ATOM 1003 C CA . VAL A 1 130 ? -2.831 -7.564 11.371 1.00 85.56 130 VAL A CA 1
ATOM 1004 C C . VAL A 1 130 ? -2.734 -7.040 12.811 1.00 85.56 130 VAL A C 1
ATOM 1006 O O . VAL A 1 130 ? -3.603 -7.325 13.640 1.00 85.56 130 VAL A O 1
ATOM 1009 N N . ILE A 1 131 ? -1.709 -6.241 13.126 1.00 86.44 131 ILE A N 1
ATOM 1010 C CA . ILE A 1 131 ? -1.559 -5.631 14.458 1.00 86.44 131 ILE A CA 1
ATOM 1011 C C . ILE A 1 131 ? -2.699 -4.647 14.732 1.00 86.44 131 ILE A C 1
ATOM 1013 O O . ILE A 1 131 ? -3.324 -4.708 15.795 1.00 86.44 131 ILE A O 1
ATOM 1017 N N . ALA A 1 132 ? -2.995 -3.766 13.774 1.00 82.00 132 ALA A N 1
ATOM 1018 C CA . ALA A 1 132 ? -4.085 -2.807 13.872 1.00 82.00 132 ALA A CA 1
ATOM 1019 C C . ALA A 1 132 ? -5.414 -3.534 14.085 1.00 82.00 132 ALA A C 1
ATOM 1021 O O . ALA A 1 132 ? -6.149 -3.184 15.001 1.00 82.00 132 ALA A O 1
ATOM 1022 N N . GLN A 1 133 ? -5.687 -4.599 13.332 1.00 78.69 133 GLN A N 1
ATOM 1023 C CA . GLN A 1 133 ? -6.882 -5.427 13.502 1.00 78.69 133 GLN A CA 1
ATOM 1024 C C . GLN A 1 133 ? -6.993 -5.989 14.915 1.00 78.69 133 GLN A C 1
ATOM 1026 O O . GLN A 1 133 ? -8.039 -5.854 15.552 1.00 78.69 133 GLN A O 1
ATOM 1031 N N . LYS A 1 134 ? -5.908 -6.568 15.442 1.00 79.69 134 LYS A N 1
ATOM 1032 C CA . LYS A 1 134 ? -5.889 -7.099 16.809 1.00 79.69 134 LYS A CA 1
ATOM 1033 C C . LYS A 1 134 ? -6.190 -6.004 17.837 1.00 79.69 134 LYS A C 1
ATOM 1035 O O . LYS A 1 134 ? -6.973 -6.229 18.758 1.00 79.69 134 LYS A O 1
ATOM 1040 N N . MET A 1 135 ? -5.617 -4.814 17.659 1.00 82.19 135 MET A N 1
ATOM 1041 C CA . MET A 1 135 ? -5.843 -3.661 18.535 1.00 82.19 135 MET A CA 1
ATOM 1042 C C . MET A 1 135 ? -7.278 -3.119 18.436 1.00 82.19 135 MET A C 1
ATOM 1044 O O . MET A 1 135 ? -7.915 -2.874 19.462 1.00 82.19 135 MET A O 1
ATOM 1048 N N . TYR A 1 136 ? -7.812 -2.969 17.222 1.00 74.94 136 TYR A N 1
ATOM 1049 C CA . TYR A 1 136 ? -9.180 -2.511 16.976 1.00 74.94 136 TYR A CA 1
ATOM 1050 C C . TYR A 1 136 ? -10.211 -3.485 17.544 1.00 74.94 136 TYR A C 1
ATOM 1052 O O . TYR A 1 136 ? -11.170 -3.050 18.185 1.00 74.94 136 TYR A O 1
ATOM 1060 N N . PHE A 1 137 ? -10.010 -4.790 17.344 1.00 75.00 137 PHE A N 1
ATOM 1061 C CA . PHE A 1 137 ? -10.890 -5.821 17.883 1.00 75.00 137 PHE A CA 1
ATOM 1062 C C . PHE A 1 137 ? -10.888 -5.795 19.413 1.00 75.00 137 PHE A C 1
ATOM 1064 O O . PHE A 1 137 ? -11.956 -5.725 20.018 1.00 75.00 137 PHE A O 1
ATOM 1071 N N . HIS A 1 138 ? -9.701 -5.726 20.025 1.00 77.62 138 HIS A N 1
ATOM 1072 C CA . HIS A 1 138 ? -9.561 -5.648 21.477 1.00 77.62 138 HIS A CA 1
ATOM 1073 C C . HIS A 1 138 ? -10.260 -4.413 22.059 1.00 77.62 138 HIS A C 1
ATOM 1075 O O . HIS A 1 138 ? -11.058 -4.533 22.986 1.00 77.62 138 HIS A O 1
ATOM 1081 N N . LYS A 1 139 ? -10.039 -3.226 21.474 1.00 76.38 139 LYS A N 1
ATOM 1082 C CA . LYS A 1 139 ? -10.710 -1.991 21.912 1.00 76.38 139 LYS A CA 1
ATOM 1083 C C . LYS A 1 139 ? -12.230 -2.125 21.814 1.00 76.38 139 LYS A C 1
ATOM 1085 O O . LYS A 1 139 ? -12.938 -1.729 22.734 1.00 76.38 139 LYS A O 1
ATOM 1090 N N . LYS A 1 140 ? -12.744 -2.714 20.730 1.00 72.69 140 LYS A N 1
ATOM 1091 C CA . LYS A 1 140 ? -14.186 -2.927 20.569 1.00 72.69 140 LYS A CA 1
ATOM 1092 C C . LYS A 1 140 ? -14.758 -3.861 21.628 1.00 72.69 140 LYS A C 1
ATOM 1094 O O . LYS A 1 140 ? -15.830 -3.560 22.141 1.00 72.69 140 LYS A O 1
ATOM 1099 N N . GLU A 1 141 ? -14.085 -4.964 21.947 1.00 75.12 141 GLU A N 1
ATOM 1100 C CA . GLU A 1 141 ? -14.558 -5.892 22.980 1.00 75.12 141 GLU A CA 1
ATOM 1101 C C . GLU A 1 141 ? -14.712 -5.207 24.339 1.00 75.12 141 GLU A C 1
ATOM 1103 O O . GLU A 1 141 ? -15.779 -5.336 24.936 1.00 75.12 141 GLU A O 1
ATOM 1108 N N . HIS A 1 142 ? -13.738 -4.386 24.751 1.00 77.50 142 HIS A N 1
ATOM 1109 C CA . HIS A 1 142 ? -13.834 -3.585 25.979 1.00 77.50 142 HIS A CA 1
ATOM 1110 C C . HIS A 1 142 ? -15.028 -2.631 25.971 1.00 77.50 142 HIS A C 1
ATOM 1112 O O . HIS A 1 142 ? -15.808 -2.629 26.915 1.00 77.50 142 HIS A O 1
ATOM 1118 N N . PHE A 1 143 ? -15.232 -1.878 24.884 1.00 77.69 143 PHE A N 1
ATOM 1119 C CA . PHE A 1 143 ? -16.387 -0.977 24.763 1.00 77.69 143 PHE A CA 1
ATOM 1120 C C . PHE A 1 143 ? -17.729 -1.721 24.840 1.00 77.69 143 PHE A C 1
ATOM 1122 O O . PHE A 1 143 ? -18.683 -1.233 25.446 1.00 77.69 143 PHE A O 1
ATOM 1129 N N . PHE A 1 144 ? -17.832 -2.898 24.213 1.00 77.88 144 PHE A N 1
ATOM 1130 C CA . PHE A 1 144 ? -19.054 -3.704 24.268 1.00 77.88 144 PHE A CA 1
ATOM 1131 C C . PHE A 1 144 ? -19.295 -4.283 25.659 1.00 77.88 144 PHE A C 1
ATOM 1133 O O . PHE A 1 144 ? -20.443 -4.307 26.106 1.00 77.88 144 PHE A O 1
ATOM 1140 N N . GLN A 1 145 ? -18.239 -4.749 26.323 1.00 79.94 145 GLN A N 1
ATOM 1141 C CA . GLN A 1 145 ? -18.324 -5.301 27.666 1.00 79.94 145 GLN A CA 1
ATOM 1142 C C . GLN A 1 145 ? -18.724 -4.211 28.667 1.00 79.94 145 GLN A C 1
ATOM 1144 O O . GLN A 1 145 ? -19.751 -4.353 29.320 1.00 79.94 145 GLN A O 1
ATOM 1149 N N . GLU A 1 146 ? -18.045 -3.060 28.650 1.00 80.94 146 GLU A N 1
ATOM 1150 C CA . GLU A 1 146 ? -18.374 -1.897 29.484 1.00 80.94 146 GLU A CA 1
ATOM 1151 C C . GLU A 1 146 ? -19.837 -1.453 29.310 1.00 80.94 146 GLU A C 1
ATOM 1153 O O . GLU A 1 146 ? -20.549 -1.207 30.285 1.00 80.94 146 GLU A O 1
ATOM 1158 N N . ASN A 1 147 ? -20.321 -1.371 28.066 1.00 82.19 147 ASN A N 1
ATOM 1159 C CA . ASN A 1 147 ? -21.704 -0.975 27.806 1.00 82.19 147 ASN A CA 1
ATOM 1160 C C . ASN A 1 147 ? -22.720 -2.045 28.249 1.00 82.19 147 ASN A C 1
ATOM 1162 O O . ASN A 1 147 ? -23.828 -1.706 28.662 1.00 82.19 147 ASN A O 1
ATOM 1166 N N . THR A 1 148 ? -22.361 -3.330 28.175 1.00 82.69 148 THR A N 1
ATOM 1167 C CA . THR A 1 148 ? -23.207 -4.435 28.659 1.00 82.69 148 THR A CA 1
ATOM 1168 C C . THR A 1 148 ? -23.296 -4.418 30.183 1.00 82.69 148 THR A C 1
ATOM 1170 O O . THR A 1 148 ? -24.396 -4.523 30.725 1.00 82.69 148 THR A O 1
ATOM 1173 N N . ASP A 1 149 ? -22.171 -4.201 30.864 1.00 84.62 149 ASP A N 1
ATOM 1174 C CA . ASP A 1 149 ? -22.096 -4.124 32.325 1.00 84.62 149 ASP A CA 1
ATOM 1175 C C . ASP A 1 149 ? -22.909 -2.935 32.860 1.00 84.62 149 ASP A C 1
ATOM 1177 O O . ASP A 1 149 ? -23.683 -3.085 33.808 1.00 84.62 149 ASP A O 1
ATOM 1181 N N . LYS A 1 150 ? -22.832 -1.772 32.193 1.00 82.06 150 LYS A N 1
ATOM 1182 C CA . LYS A 1 150 ? -23.663 -0.592 32.503 1.00 82.06 150 LYS A CA 1
ATOM 1183 C C . LYS A 1 150 ? -25.161 -0.880 32.377 1.00 82.06 150 LYS A C 1
ATOM 1185 O O . LYS A 1 150 ? -25.925 -0.520 33.269 1.00 82.06 150 LYS A O 1
ATOM 1190 N N . ILE A 1 151 ? -25.589 -1.544 31.301 1.00 80.50 151 ILE A N 1
ATOM 1191 C CA . ILE A 1 151 ? -27.005 -1.900 31.107 1.00 80.50 151 ILE A CA 1
ATOM 1192 C C . ILE A 1 151 ? -27.463 -2.922 32.152 1.00 80.50 151 ILE A C 1
ATOM 1194 O O . ILE A 1 151 ? -28.557 -2.786 32.701 1.00 80.50 151 ILE A O 1
ATOM 1198 N N . HIS A 1 152 ? -26.638 -3.923 32.464 1.00 78.75 152 HIS A N 1
ATOM 1199 C CA . HIS A 1 152 ? -26.981 -4.921 33.473 1.00 78.75 152 HIS A CA 1
ATOM 1200 C C . HIS A 1 152 ? -27.107 -4.297 34.870 1.00 78.75 152 HIS A C 1
ATOM 1202 O O . HIS A 1 152 ? -28.082 -4.568 35.570 1.00 78.75 152 HIS A O 1
ATOM 1208 N N . ALA A 1 153 ? -26.203 -3.382 35.234 1.00 78.31 153 ALA A N 1
ATOM 1209 C CA . ALA A 1 153 ? -26.296 -2.611 36.473 1.00 78.31 153 ALA A CA 1
ATOM 1210 C C . ALA A 1 153 ? -27.574 -1.751 36.535 1.00 78.31 153 ALA A C 1
ATOM 1212 O O . ALA A 1 153 ? -28.238 -1.713 37.567 1.00 78.31 153 ALA A O 1
ATOM 1213 N N . MET A 1 154 ? -27.968 -1.126 35.419 1.00 71.69 154 MET A N 1
ATOM 1214 C CA . MET A 1 154 ? -29.178 -0.294 35.325 1.00 71.69 154 MET A CA 1
ATOM 1215 C C . MET A 1 154 ? -30.485 -1.107 35.339 1.00 71.69 154 MET A C 1
ATOM 1217 O O . MET A 1 154 ? -31.531 -0.584 35.702 1.00 71.69 154 MET A O 1
ATOM 1221 N N . THR A 1 155 ? -30.434 -2.387 34.960 1.00 69.69 155 THR A N 1
ATOM 1222 C CA . THR A 1 155 ? -31.595 -3.300 34.991 1.00 69.69 155 THR A CA 1
ATOM 1223 C C . THR A 1 155 ? -31.716 -4.037 36.334 1.00 69.69 155 THR A C 1
ATOM 1225 O O . THR A 1 155 ? -32.771 -4.579 36.645 1.00 69.69 155 THR A O 1
ATOM 1228 N N . THR A 1 156 ? -30.643 -4.061 37.134 1.00 66.56 156 THR A N 1
ATOM 1229 C CA . THR A 1 156 ? -30.578 -4.756 38.435 1.00 66.56 156 THR A CA 1
ATOM 1230 C C . THR A 1 156 ? -30.862 -3.824 39.621 1.00 66.56 156 THR A C 1
ATOM 1232 O O . THR A 1 156 ? -31.090 -4.309 40.727 1.00 66.56 156 THR A O 1
ATOM 1235 N N . SER A 1 157 ? -30.902 -2.496 39.426 1.00 62.62 157 SER A N 1
ATOM 1236 C CA . SER A 1 157 ? -31.506 -1.600 40.423 1.00 62.62 157 SER A CA 1
ATOM 1237 C C . SER A 1 157 ? -32.963 -2.011 40.632 1.00 62.62 157 SER A C 1
ATOM 1239 O O . SER A 1 157 ? -33.663 -2.219 39.640 1.00 62.62 157 SER A O 1
ATOM 1241 N N . GLU A 1 158 ? -33.378 -2.165 41.896 1.00 62.56 158 GLU A N 1
ATOM 1242 C CA . GLU A 1 158 ? -34.704 -2.662 42.283 1.00 62.56 158 GLU A CA 1
ATOM 1243 C C . GLU A 1 158 ? -35.813 -2.094 41.385 1.00 62.56 158 GLU A C 1
ATOM 1245 O O . GLU A 1 158 ? -35.764 -0.906 41.038 1.00 62.56 158 GLU A O 1
ATOM 1250 N N . PRO A 1 159 ? -36.814 -2.914 41.000 1.00 59.94 159 PRO A N 1
ATOM 1251 C CA . PRO A 1 159 ? -37.932 -2.424 40.209 1.00 59.94 159 PRO A CA 1
ATOM 1252 C C . PRO A 1 159 ? -38.491 -1.191 40.909 1.00 59.94 159 PRO A C 1
ATOM 1254 O O . PRO A 1 159 ? -38.756 -1.241 42.110 1.00 59.94 159 PRO A O 1
ATOM 1257 N N . ILE A 1 160 ? -38.637 -0.088 40.165 1.00 60.06 160 ILE A N 1
ATOM 1258 C CA . ILE A 1 160 ? -39.291 1.124 40.657 1.00 60.06 160 ILE A CA 1
ATOM 1259 C C . ILE A 1 160 ? -40.606 0.664 41.281 1.00 60.06 160 ILE A C 1
ATOM 1261 O O . ILE A 1 160 ? -41.521 0.238 40.573 1.00 60.06 160 ILE A O 1
ATOM 1265 N N . LYS A 1 161 ? -40.671 0.685 42.616 1.00 47.53 161 LYS A N 1
ATOM 1266 C CA . LYS A 1 161 ? -41.880 0.372 43.364 1.00 47.53 161 LYS A CA 1
ATOM 1267 C C . LYS A 1 161 ? -42.806 1.548 43.110 1.00 47.53 161 LYS A C 1
ATOM 1269 O O . LYS A 1 161 ? -42.767 2.547 43.822 1.00 47.53 161 LYS A O 1
ATOM 1274 N N . ILE A 1 162 ? -43.569 1.467 42.023 1.00 55.19 162 ILE A N 1
ATOM 1275 C CA . ILE A 1 162 ? -44.681 2.373 41.775 1.00 55.19 162 ILE A CA 1
ATOM 1276 C C . ILE A 1 162 ? -45.709 2.019 42.846 1.00 55.19 162 ILE A C 1
ATOM 1278 O O . ILE A 1 162 ? -46.559 1.151 42.665 1.00 55.19 162 ILE A O 1
ATOM 1282 N N . GLU A 1 163 ? -45.552 2.621 44.020 1.00 49.22 163 GLU A N 1
ATOM 1283 C CA . GLU A 1 163 ? -46.563 2.597 45.057 1.00 49.22 163 GLU A CA 1
ATOM 1284 C C . GLU A 1 163 ? -47.695 3.484 44.553 1.00 49.22 163 GLU A C 1
ATOM 1286 O O . GLU A 1 163 ? -47.643 4.711 44.636 1.00 49.22 163 GLU A O 1
ATOM 1291 N N . ILE A 1 164 ? -48.686 2.853 43.923 1.00 55.66 164 ILE A N 1
ATOM 1292 C CA . ILE A 1 164 ? -49.951 3.506 43.615 1.00 55.66 164 ILE A CA 1
ATOM 1293 C C . ILE A 1 164 ? -50.585 3.796 44.976 1.00 55.66 164 ILE A C 1
ATOM 1295 O O . ILE A 1 164 ? -51.173 2.916 45.601 1.00 55.66 164 ILE A O 1
ATOM 1299 N N . SER A 1 165 ? -50.366 5.010 45.480 1.00 49.19 165 SER A N 1
ATOM 1300 C CA . SER A 1 165 ? -51.051 5.521 46.658 1.00 49.19 165 SER A CA 1
ATOM 1301 C C . SER A 1 165 ? -52.522 5.662 46.286 1.00 49.19 165 SER A C 1
ATOM 1303 O O . SER A 1 165 ? -52.902 6.590 45.571 1.00 49.19 165 SER A O 1
ATOM 1305 N N . ASP A 1 166 ? -53.333 4.696 46.715 1.00 55.75 166 ASP A N 1
ATOM 1306 C CA . ASP A 1 166 ? -54.789 4.750 46.619 1.00 55.75 166 ASP A CA 1
ATOM 1307 C C . ASP A 1 166 ? -55.291 5.797 47.623 1.00 55.75 166 ASP A C 1
ATOM 1309 O O . ASP A 1 166 ? -55.672 5.510 48.760 1.00 55.75 166 ASP A O 1
ATOM 1313 N N . SER A 1 167 ? -55.139 7.063 47.239 1.00 51.50 167 SER A N 1
ATOM 1314 C CA . SER A 1 167 ? -55.517 8.213 48.044 1.00 51.50 167 SER A CA 1
ATOM 1315 C C . SER A 1 167 ? -56.923 8.652 47.651 1.00 51.50 167 SER A C 1
ATOM 1317 O O . SER A 1 167 ? -57.118 9.418 46.711 1.00 51.50 167 SER A O 1
ATOM 1319 N N . GLY A 1 168 ? -57.896 8.175 48.427 1.00 51.06 168 GLY A N 1
ATOM 1320 C CA . GLY A 1 168 ? -59.106 8.929 48.736 1.00 51.06 168 GLY A CA 1
ATOM 1321 C C . GLY A 1 168 ? -60.354 8.619 47.911 1.00 51.06 168 GLY A C 1
ATOM 1322 O O . GLY A 1 168 ? -60.599 9.226 46.875 1.00 51.06 168 GLY A O 1
ATOM 1323 N N . SER A 1 169 ? -61.264 7.845 48.506 1.00 45.69 169 SER A N 1
ATOM 1324 C CA . SER A 1 169 ? -62.699 8.135 48.398 1.00 45.69 169 SER A CA 1
ATOM 1325 C C . SER A 1 169 ? -63.462 7.650 49.636 1.00 45.69 169 SER A C 1
ATOM 1327 O O . SER A 1 169 ? -64.193 6.662 49.601 1.00 45.69 169 SER A O 1
ATOM 1329 N N . THR A 1 170 ? -63.327 8.370 50.750 1.00 48.06 170 THR A N 1
ATOM 1330 C CA . THR A 1 170 ? -64.397 8.463 51.750 1.00 48.06 170 THR A CA 1
ATOM 1331 C C . THR A 1 170 ? -65.379 9.525 51.269 1.00 48.06 170 THR A C 1
ATOM 1333 O O . THR A 1 170 ? -65.186 10.714 51.507 1.00 48.06 170 THR A O 1
ATOM 1336 N N . ILE A 1 171 ? -66.454 9.107 50.598 1.00 45.25 171 ILE A N 1
ATOM 1337 C CA . ILE A 1 171 ? -67.677 9.912 50.562 1.00 45.25 171 ILE A CA 1
ATOM 1338 C C . ILE A 1 171 ? -68.599 9.343 51.635 1.00 45.25 171 ILE A C 1
ATOM 1340 O O . ILE A 1 171 ? -69.357 8.402 51.417 1.00 45.25 171 ILE A O 1
ATOM 1344 N N . LEU A 1 172 ? -68.488 9.929 52.827 1.00 42.84 172 LEU A N 1
ATOM 1345 C CA . LEU A 1 172 ? -69.586 9.976 53.780 1.00 42.84 172 LEU A CA 1
ATOM 1346 C C . LEU A 1 172 ? -70.692 10.820 53.137 1.00 42.84 172 LEU A C 1
ATOM 1348 O O . LEU A 1 172 ? -70.573 12.039 53.065 1.00 42.84 172 LEU A O 1
ATOM 1352 N N . SER A 1 173 ? -71.757 10.180 52.661 1.00 42.81 173 SER A N 1
ATOM 1353 C CA . SER A 1 173 ? -73.036 10.857 52.462 1.00 42.81 173 SER A CA 1
ATOM 1354 C C . SER A 1 173 ? -73.916 10.494 53.649 1.00 42.81 173 SER A C 1
ATOM 1356 O O . SER A 1 173 ? -74.463 9.397 53.732 1.00 42.81 173 SER A O 1
ATOM 1358 N N . ASN A 1 174 ? -73.964 11.405 54.616 1.00 46.44 174 ASN A N 1
ATOM 1359 C CA . ASN A 1 174 ? -74.991 11.439 55.638 1.00 46.44 174 ASN A CA 1
ATOM 1360 C C . ASN A 1 174 ? -75.740 12.748 55.410 1.00 46.44 174 ASN A C 1
ATOM 1362 O O . ASN A 1 174 ? -75.295 13.793 55.877 1.00 46.44 174 ASN A O 1
ATOM 1366 N N . ASP A 1 175 ? -76.829 12.679 54.648 1.00 47.53 175 ASP A N 1
ATOM 1367 C CA . ASP A 1 175 ? -77.829 13.737 54.625 1.00 47.53 175 ASP A CA 1
ATOM 1368 C C . ASP A 1 175 ? -79.157 13.198 55.136 1.00 47.53 175 ASP A C 1
ATOM 1370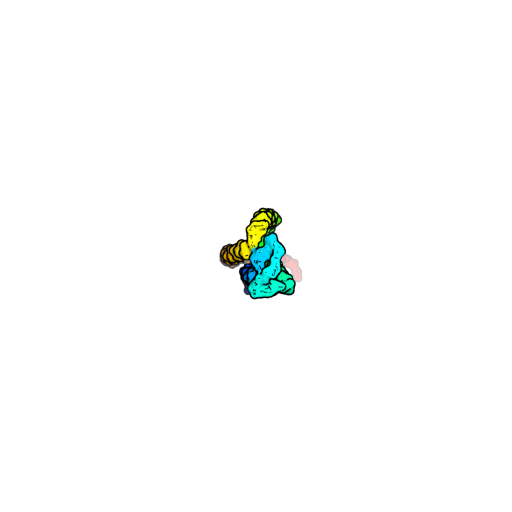 O O . ASP A 1 175 ? -79.570 12.060 54.901 1.00 47.53 175 ASP A O 1
ATOM 1374 N N . ALA A 1 176 ? -79.755 14.047 55.951 1.00 45.09 176 ALA A N 1
ATOM 1375 C CA . ALA A 1 176 ? -80.763 13.734 56.925 1.00 45.09 176 ALA A CA 1
ATOM 1376 C C . ALA A 1 176 ? -82.173 13.611 56.322 1.00 45.09 176 ALA A C 1
ATOM 1378 O O . ALA A 1 176 ? -82.581 14.390 55.472 1.00 45.09 176 ALA A O 1
ATOM 1379 N N . ASN A 1 177 ? -82.926 12.660 56.877 1.00 44.56 177 ASN A N 1
ATOM 1380 C CA . ASN A 1 177 ? -84.255 12.825 57.478 1.00 44.56 177 ASN A CA 1
ATOM 1381 C C . ASN A 1 177 ? -85.358 13.634 56.742 1.00 44.56 177 ASN A C 1
ATOM 1383 O O . ASN A 1 177 ? -85.256 14.837 56.531 1.00 44.56 177 ASN A O 1
ATOM 1387 N N . SER A 1 178 ? -86.534 12.989 56.688 1.00 41.72 178 SER A N 1
ATOM 1388 C CA . SER A 1 178 ? -87.882 13.572 56.840 1.00 41.72 178 SER A CA 1
ATOM 1389 C C . SER A 1 178 ? -88.675 13.868 55.560 1.00 41.72 178 SER A C 1
ATOM 1391 O O . SER A 1 178 ? -88.511 14.909 54.935 1.00 41.72 178 SER A O 1
ATOM 1393 N N . LYS A 1 179 ? -89.683 13.036 55.262 1.00 42.41 179 LYS A N 1
ATOM 1394 C CA . LYS A 1 179 ? -91.092 13.298 55.634 1.00 42.41 179 LYS A CA 1
ATOM 1395 C C . LYS A 1 179 ? -92.070 12.373 54.891 1.00 42.41 179 LYS A C 1
ATOM 1397 O O . LYS A 1 179 ? -92.102 12.382 53.669 1.00 42.41 179 LYS A O 1
ATOM 1402 N N . LYS A 1 180 ? -92.977 11.818 55.705 1.00 37.56 180 LYS A N 1
ATOM 1403 C CA . LYS A 1 180 ? -94.381 11.453 55.438 1.00 37.56 180 LYS A CA 1
ATOM 1404 C C . LYS A 1 180 ? -94.687 10.164 54.680 1.00 37.56 180 LYS A C 1
ATOM 1406 O O . LYS A 1 180 ? -94.311 10.046 53.502 1.00 37.56 180 LYS A O 1
#

Organism: Caenorhabditis briggsae (NCBI:txid6238)

InterPro domains:
  IPR010291 Ion channel regulatory protein, UNC-93 [PF05978] (1-129)
  IPR036259 MFS transporter superfamily [SSF103473] (6-140)
  IPR051617 UNC-93-like transmembrane regulator [PTHR23294] (2-139)

Radius of gyration: 33.13 Å; chains: 1; bounding box: 112×32×84 Å

pLDDT: mean 77.91, std 14.75, range [37.56, 96.31]

Secondary structure (DSSP, 8-state):
-HHHHHHHHHHHHHHHHHHHHHHHHHHHHHHS-TTTTTS------SS---HHHHHHHHHHHHHHHHHHHHHHHHHHHHHSSTTHHHHHHHHHHHHHHHHHHHHHHHTT--HHHHHHHHHHHHHHHHHHHHHHHHHHHHHHHHHHHHHHHHHHHHHHS-----------------------

Sequence (180 aa):
MGKKARIIGKDWICVIACAIHLSIFVAIWLFFPSDAPIHPTDRIGWFEPSVHVAIGCSGLLGFGDAIIQTQVYSYLCDGYSEESSHAFALFKFYSAIASTIAFFISKYFTLTGHLTLYGTFAILSGITAVIAQKMYF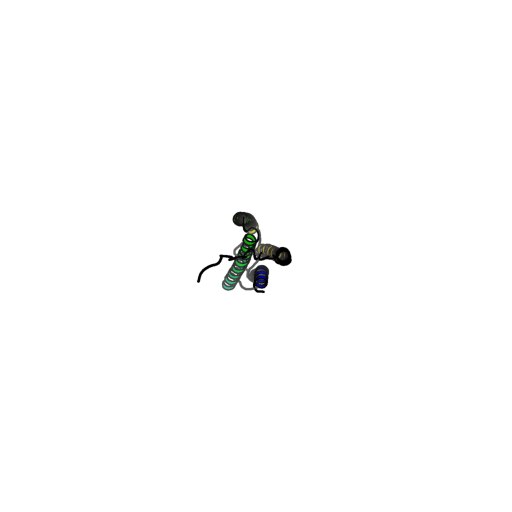HKKEHFFQENTDKIHAMTTSEPIKIEISDSGSTILSNDANSKK

Foldseek 3Di:
DVVVVVLVVLLVLLLVLLVLLLVLLVVCQQFDDQAVLADDDPDGHVDDHDPVSVCVSVVSNVVSVVSNVVSVLVCLCVVVVPCSVVVVVVVVVVVVVVVVVLVVVSNPGTSVRNSVVVNVVSVVSSVVSVVVSVVVVVVVVVVVVVVVVVVVVVVPPPDPPPPPPPDDDPPPDDDDDDDD